Protein AF-A0A4U0UDI2-F1 (afdb_monomer)

Radius of gyration: 28.69 Å; Cα contacts (8 Å, |Δi|>4): 160; chains: 1; bounding box: 96×36×63 Å

Sequence (167 aa):
MDFSDIFRIVNLATAVLMVLGGVANFFPIGIQSIIIGCYCIIFGIATGLLEFQIPPQVARYASFMFSFVGRGVFYLFIGSVIIGSPWYQITPGVLVAVIGIAYIGLEFVPSIEPPANMRDAADAGWGTRALQQRSKQLRLASEDAGKGVQYVYDVVMGMDMGIGRKA

Structure (mmCIF, N/CA/C/O backbone):
data_AF-A0A4U0UDI2-F1
#
_entry.id   AF-A0A4U0UDI2-F1
#
loop_
_atom_site.group_PDB
_atom_site.id
_atom_site.type_symbol
_atom_site.label_atom_id
_atom_site.label_alt_id
_atom_site.label_comp_id
_atom_site.label_asym_id
_atom_site.label_entity_id
_atom_site.label_seq_id
_atom_site.pdbx_PDB_ins_code
_atom_site.Cartn_x
_atom_site.Cartn_y
_atom_site.Cartn_z
_atom_site.occupancy
_atom_site.B_iso_or_equiv
_atom_site.auth_seq_id
_atom_site.auth_comp_id
_atom_site.auth_asym_id
_atom_site.auth_atom_id
_atom_site.pdbx_PDB_model_num
ATOM 1 N N . MET A 1 1 ? -5.718 2.338 -23.073 1.00 54.66 1 MET A N 1
ATOM 2 C CA . MET A 1 1 ? -4.983 2.816 -21.888 1.00 54.66 1 MET A CA 1
ATOM 3 C C . MET A 1 1 ? -3.729 1.984 -21.794 1.00 54.66 1 MET A C 1
ATOM 5 O O . MET A 1 1 ? -3.850 0.767 -21.884 1.00 54.66 1 MET A O 1
ATOM 9 N N . ASP A 1 2 ? -2.564 2.620 -21.708 1.00 68.62 2 ASP A N 1
ATOM 10 C CA . ASP A 1 2 ? -1.294 1.903 -21.601 1.00 68.62 2 ASP A CA 1
ATOM 11 C C . ASP A 1 2 ? -1.220 1.161 -20.261 1.00 68.62 2 ASP A C 1
ATOM 13 O O . ASP A 1 2 ? -1.790 1.604 -19.261 1.00 68.62 2 ASP A O 1
ATOM 17 N N . PHE A 1 3 ? -0.516 0.026 -20.227 1.00 63.22 3 PHE A N 1
ATOM 18 C CA . PHE A 1 3 ? -0.384 -0.801 -19.020 1.00 63.22 3 PHE A CA 1
ATOM 19 C C . PHE A 1 3 ? 0.103 0.002 -17.812 1.00 63.22 3 PHE A C 1
ATOM 21 O O . PHE A 1 3 ? -0.378 -0.210 -16.703 1.00 63.22 3 PHE A O 1
ATOM 28 N N . SER A 1 4 ? 0.991 0.974 -18.042 1.00 66.81 4 SER A N 1
ATOM 29 C CA . SER A 1 4 ? 1.456 1.906 -17.018 1.00 66.81 4 SER A CA 1
ATOM 30 C C . SER A 1 4 ? 0.284 2.593 -16.315 1.00 66.81 4 SER A C 1
ATOM 32 O O . SER A 1 4 ? 0.141 2.429 -15.109 1.00 66.81 4 SER A O 1
ATOM 34 N N . ASP A 1 5 ? -0.611 3.267 -17.042 1.00 72.94 5 ASP A N 1
ATOM 35 C CA . ASP A 1 5 ? -1.740 4.004 -16.454 1.00 72.94 5 ASP A CA 1
ATOM 36 C C . ASP A 1 5 ? -2.687 3.102 -15.657 1.00 72.94 5 ASP A C 1
ATOM 38 O O . ASP A 1 5 ? -3.177 3.499 -14.598 1.00 72.94 5 ASP A O 1
ATOM 42 N N . ILE A 1 6 ? -2.892 1.864 -16.118 1.00 76.12 6 ILE A N 1
ATOM 43 C CA . ILE A 1 6 ? -3.705 0.868 -15.410 1.00 76.12 6 ILE A CA 1
ATOM 44 C C . ILE A 1 6 ? -3.084 0.553 -14.044 1.00 76.12 6 ILE A C 1
ATOM 46 O O . ILE A 1 6 ? -3.788 0.593 -13.034 1.00 76.12 6 ILE A O 1
ATOM 50 N N . PHE A 1 7 ? -1.772 0.312 -13.971 1.00 72.94 7 PHE A N 1
ATOM 51 C CA . PHE A 1 7 ? -1.101 0.059 -12.690 1.00 72.94 7 PHE A CA 1
ATOM 52 C C . PHE A 1 7 ? -1.161 1.261 -11.752 1.00 72.94 7 PHE A C 1
ATOM 54 O O . PHE A 1 7 ? -1.400 1.080 -10.557 1.00 72.94 7 PHE A O 1
ATOM 61 N N . ARG A 1 8 ? -1.005 2.483 -12.274 1.00 76.38 8 ARG A N 1
ATOM 62 C CA . ARG A 1 8 ? -1.101 3.708 -11.463 1.00 76.38 8 ARG A CA 1
ATOM 63 C C . ARG A 1 8 ? -2.488 3.862 -10.850 1.00 76.38 8 ARG A C 1
ATOM 65 O O . ARG A 1 8 ? -2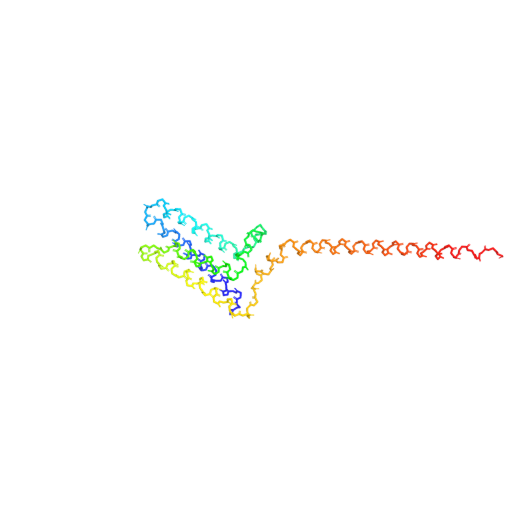.613 4.122 -9.655 1.00 76.38 8 ARG A O 1
ATOM 72 N N . ILE A 1 9 ? -3.531 3.646 -11.654 1.00 81.06 9 ILE A N 1
ATOM 73 C CA . ILE A 1 9 ? -4.927 3.706 -11.205 1.00 81.06 9 ILE A CA 1
ATOM 74 C C . ILE A 1 9 ? -5.200 2.625 -10.155 1.00 81.06 9 ILE A C 1
ATOM 76 O O . ILE A 1 9 ? -5.816 2.921 -9.133 1.00 81.06 9 ILE A O 1
ATOM 80 N N . VAL A 1 10 ? -4.707 1.399 -10.354 1.00 82.50 10 VAL A N 1
ATOM 81 C CA . VAL A 1 10 ? -4.874 0.306 -9.381 1.00 82.50 10 VAL A CA 1
ATOM 82 C C . VAL A 1 10 ? -4.128 0.600 -8.075 1.00 82.50 10 VAL A C 1
ATOM 84 O O . VAL A 1 10 ? -4.692 0.394 -7.000 1.00 82.50 10 VAL A O 1
ATOM 87 N N . ASN A 1 11 ? -2.897 1.118 -8.130 1.00 83.56 11 ASN A N 1
ATOM 88 C CA . ASN A 1 11 ? -2.138 1.500 -6.932 1.00 83.56 11 ASN A CA 1
ATOM 89 C C . ASN A 1 11 ? -2.831 2.627 -6.166 1.00 83.56 11 ASN A C 1
ATOM 91 O O . ASN A 1 11 ? -2.956 2.553 -4.945 1.00 83.56 11 ASN A O 1
ATOM 95 N N . LEU A 1 12 ? -3.320 3.645 -6.878 1.00 85.00 12 LEU A N 1
ATOM 96 C CA . LEU A 1 12 ? -4.046 4.761 -6.282 1.00 85.00 12 LEU A CA 1
ATOM 97 C C . LEU A 1 12 ? -5.367 4.294 -5.657 1.00 85.00 12 LEU A C 1
ATOM 99 O O . LEU A 1 12 ? -5.678 4.669 -4.529 1.00 85.00 12 LEU A O 1
ATOM 103 N N . ALA A 1 13 ? -6.112 3.426 -6.346 1.00 87.31 13 ALA A N 1
ATOM 104 C CA . ALA A 1 13 ? -7.329 2.822 -5.812 1.00 87.31 13 ALA A CA 1
ATOM 105 C C . ALA A 1 13 ? -7.034 2.005 -4.545 1.00 87.31 13 ALA A C 1
ATOM 107 O O . ALA A 1 13 ? -7.729 2.148 -3.541 1.00 87.31 13 ALA A O 1
ATOM 108 N N . THR A 1 14 ? -5.960 1.213 -4.553 1.00 87.12 14 THR A N 1
ATOM 109 C CA . THR A 1 14 ? -5.523 0.426 -3.389 1.00 87.12 14 THR A CA 1
ATOM 110 C C . THR A 1 14 ? -5.132 1.333 -2.222 1.00 87.12 14 THR A C 1
ATOM 112 O O . THR A 1 14 ? -5.559 1.094 -1.095 1.00 87.12 14 THR A O 1
ATOM 115 N N . ALA A 1 15 ? -4.399 2.420 -2.481 1.00 87.69 15 ALA A N 1
ATOM 116 C CA . ALA A 1 15 ? -4.028 3.407 -1.468 1.00 87.69 15 ALA A CA 1
ATOM 117 C C . ALA A 1 15 ? -5.262 4.056 -0.819 1.00 87.69 15 ALA A C 1
ATOM 119 O O . ALA A 1 15 ? -5.331 4.160 0.407 1.00 87.69 15 ALA A O 1
ATOM 120 N N . VAL A 1 16 ? -6.266 4.429 -1.618 1.00 88.75 16 VAL A N 1
ATOM 121 C CA . VAL A 1 16 ? -7.535 4.973 -1.107 1.00 88.75 16 VAL A CA 1
ATOM 122 C C . VAL A 1 16 ? -8.275 3.933 -0.263 1.00 88.75 16 VAL A C 1
ATOM 124 O O . VAL A 1 16 ? -8.708 4.251 0.844 1.00 88.75 16 VAL A O 1
ATOM 127 N N . LEU A 1 17 ? -8.370 2.684 -0.728 1.00 88.06 17 LEU A N 1
ATOM 128 C CA . LEU A 1 17 ? -9.004 1.596 0.027 1.00 88.06 17 LEU A CA 1
ATOM 129 C C . LEU A 1 17 ? -8.294 1.318 1.358 1.00 88.06 17 LEU A C 1
ATOM 131 O O . LEU A 1 17 ? -8.964 1.081 2.361 1.00 88.06 17 LEU A O 1
ATOM 135 N N . MET A 1 18 ? -6.962 1.401 1.398 1.00 87.50 18 MET A N 1
ATOM 136 C CA . MET A 1 18 ? -6.176 1.254 2.627 1.00 87.50 18 MET A CA 1
ATOM 137 C C . MET A 1 18 ? -6.438 2.387 3.622 1.00 87.50 18 MET A C 1
ATOM 139 O O . MET A 1 18 ? -6.591 2.125 4.815 1.00 87.50 18 MET A O 1
ATOM 143 N N . VAL A 1 19 ? -6.538 3.636 3.155 1.00 88.38 19 VAL A N 1
ATOM 144 C CA . VAL A 1 19 ? -6.870 4.779 4.023 1.00 88.38 19 VAL A CA 1
ATOM 145 C C . VAL A 1 19 ? -8.297 4.650 4.556 1.00 88.38 19 VAL A C 1
ATOM 147 O O . VAL A 1 19 ? -8.511 4.793 5.759 1.00 88.38 19 VAL A O 1
ATOM 150 N N . LEU A 1 20 ? -9.264 4.312 3.698 1.00 87.06 20 LEU A N 1
ATOM 151 C CA . LEU A 1 20 ? -10.657 4.103 4.105 1.00 87.06 20 LEU A CA 1
ATOM 152 C C . LEU A 1 20 ? -10.799 2.925 5.082 1.00 87.06 20 LEU A C 1
ATOM 154 O O . LEU A 1 20 ? -11.477 3.055 6.099 1.00 87.06 20 LEU A O 1
ATOM 158 N N . GLY A 1 21 ? -10.111 1.808 4.827 1.00 84.50 21 GLY A N 1
ATOM 159 C CA . GLY A 1 21 ? -10.052 0.655 5.731 1.00 84.50 21 GLY A CA 1
ATOM 160 C C . GLY A 1 21 ? -9.349 0.965 7.058 1.00 84.50 21 GLY A C 1
ATOM 161 O O . GLY A 1 21 ? -9.763 0.473 8.108 1.00 84.50 21 GLY A O 1
ATOM 162 N N . GLY A 1 22 ? -8.333 1.831 7.043 1.00 84.31 22 GLY A N 1
ATOM 163 C CA . GLY A 1 22 ? -7.671 2.332 8.247 1.00 84.31 22 GLY A CA 1
ATOM 164 C C . GLY A 1 22 ? -8.594 3.198 9.106 1.00 84.31 22 GLY A C 1
ATOM 165 O O . GLY A 1 22 ? -8.681 2.978 10.311 1.00 84.31 22 GLY A O 1
ATOM 166 N N . VAL A 1 23 ? -9.352 4.114 8.491 1.00 85.19 23 VAL A N 1
ATOM 167 C CA . VAL A 1 23 ? -10.368 4.935 9.183 1.00 85.19 23 VAL A CA 1
ATOM 168 C C . VAL A 1 23 ? -11.496 4.060 9.743 1.00 85.19 23 VAL A C 1
ATOM 170 O O . VAL A 1 23 ? -11.923 4.245 10.881 1.00 85.19 23 VAL A O 1
ATOM 173 N N . ALA A 1 24 ? -11.936 3.054 8.989 1.00 82.81 24 ALA A N 1
ATOM 174 C CA . ALA A 1 24 ? -12.954 2.095 9.414 1.00 82.81 24 ALA A CA 1
ATOM 175 C C . ALA A 1 24 ? -12.528 1.245 10.631 1.00 82.81 24 ALA A C 1
ATOM 177 O O . ALA A 1 24 ? -13.375 0.790 11.406 1.00 82.81 24 ALA A O 1
ATOM 178 N N . ASN A 1 25 ? -11.222 1.060 10.840 1.00 80.75 25 ASN A N 1
ATOM 179 C CA . ASN A 1 25 ? -10.676 0.350 11.997 1.00 80.75 25 ASN A CA 1
ATOM 180 C C . ASN A 1 25 ? -10.732 1.151 13.307 1.00 80.75 25 ASN A C 1
ATOM 182 O O . ASN A 1 25 ? -10.628 0.556 14.374 1.00 80.75 25 ASN A O 1
ATOM 186 N N . PHE A 1 26 ? -11.002 2.460 13.274 1.00 78.50 26 PH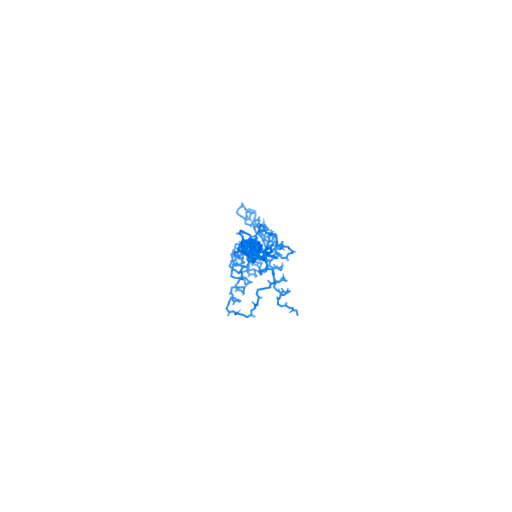E A N 1
ATOM 187 C CA . PHE A 1 26 ? -11.241 3.239 14.500 1.00 78.50 26 PHE A CA 1
ATOM 188 C C . PHE A 1 26 ? -12.597 2.932 15.164 1.00 78.50 26 PHE A C 1
ATOM 190 O O . PHE A 1 26 ? -12.813 3.287 16.323 1.00 78.50 26 PHE A O 1
ATOM 197 N N . PHE A 1 27 ? -13.505 2.263 14.450 1.00 73.62 27 PHE A N 1
ATOM 198 C CA . PHE A 1 27 ? -14.846 1.900 14.914 1.00 73.62 27 PHE A CA 1
ATOM 199 C C . PHE A 1 27 ? -14.929 0.378 15.118 1.00 73.62 27 PHE A C 1
ATOM 201 O O . PHE A 1 27 ? -15.597 -0.307 14.338 1.00 73.62 27 PHE A O 1
ATOM 208 N N . PRO A 1 28 ? -14.149 -0.201 16.046 1.00 67.94 28 PRO A N 1
ATOM 209 C CA . PRO A 1 28 ? -14.447 -0.158 17.482 1.00 67.94 28 PRO A CA 1
ATOM 210 C C . PRO A 1 28 ? -13.291 0.404 18.332 1.00 67.94 28 PRO A C 1
ATOM 212 O O . PRO A 1 28 ? -12.119 0.219 18.016 1.00 67.94 28 PRO A O 1
ATOM 215 N N . ILE A 1 29 ? -13.617 1.072 19.446 1.00 67.19 29 ILE A N 1
ATOM 216 C CA . ILE A 1 29 ? -12.619 1.742 20.295 1.00 67.19 29 ILE A CA 1
ATOM 217 C C . ILE A 1 29 ? -11.816 0.696 21.079 1.00 67.19 29 ILE A C 1
ATOM 219 O O . ILE A 1 29 ? -12.225 0.233 22.142 1.00 67.19 29 ILE A O 1
ATOM 223 N N . GLY A 1 30 ? -10.654 0.338 20.542 1.00 77.94 30 GLY A N 1
ATOM 224 C CA . GLY A 1 30 ? -9.646 -0.491 21.189 1.00 77.94 30 GLY A CA 1
ATOM 225 C C . GLY A 1 30 ? -8.249 0.004 20.828 1.00 77.94 30 GLY A C 1
ATOM 226 O O . GLY A 1 30 ? -8.012 0.449 19.706 1.00 77.94 30 GLY A O 1
ATOM 227 N N . ILE A 1 31 ? -7.306 -0.080 21.770 1.00 80.25 31 ILE A N 1
ATOM 228 C CA . ILE A 1 31 ? -5.917 0.369 21.554 1.00 80.25 31 ILE A CA 1
ATOM 229 C C . ILE A 1 31 ? -5.301 -0.351 20.343 1.00 80.25 31 ILE A C 1
ATOM 231 O O . ILE A 1 31 ? -4.650 0.277 19.514 1.00 80.25 31 ILE A O 1
ATOM 235 N N . GLN A 1 32 ? -5.573 -1.651 20.191 1.00 82.25 32 GLN A N 1
ATOM 236 C CA . GLN A 1 32 ? -5.120 -2.445 19.049 1.00 82.25 32 GLN A CA 1
ATOM 237 C C . GLN A 1 32 ? -5.669 -1.914 17.716 1.00 82.25 32 GLN A C 1
ATOM 239 O O . GLN A 1 32 ? -4.907 -1.729 16.771 1.00 82.25 32 GLN A O 1
ATOM 244 N N . SER A 1 33 ? -6.970 -1.628 17.646 1.00 82.06 33 SER A N 1
ATOM 245 C CA . SER A 1 33 ? -7.640 -1.154 16.430 1.00 82.06 33 SER A CA 1
ATOM 246 C C . SER A 1 33 ? -7.167 0.244 16.020 1.00 82.06 33 SER A C 1
ATOM 248 O O . SER A 1 33 ? -6.962 0.503 14.836 1.00 82.06 33 SER A O 1
ATOM 250 N N . ILE A 1 34 ? -6.882 1.110 17.000 1.00 84.00 34 ILE A N 1
ATOM 251 C CA . ILE A 1 34 ? -6.281 2.434 16.777 1.00 84.00 34 ILE A CA 1
ATOM 252 C C . ILE A 1 34 ? -4.867 2.301 16.202 1.00 84.00 34 ILE A C 1
ATOM 254 O O . ILE A 1 34 ? -4.537 2.965 15.221 1.00 84.00 34 ILE A O 1
ATOM 258 N N . ILE A 1 35 ? -4.033 1.429 16.780 1.00 86.50 35 ILE A N 1
ATOM 259 C CA . ILE A 1 35 ? -2.666 1.195 16.293 1.00 86.50 35 ILE A CA 1
ATOM 260 C C . ILE A 1 35 ? -2.701 0.670 14.850 1.00 86.50 35 ILE A C 1
ATOM 262 O O . ILE A 1 35 ? -2.003 1.202 13.986 1.00 86.50 35 ILE A O 1
ATOM 266 N N . ILE A 1 36 ? -3.556 -0.318 14.569 1.00 85.88 36 ILE A N 1
ATOM 267 C CA . ILE A 1 36 ? -3.736 -0.882 13.224 1.00 85.88 36 ILE A CA 1
ATOM 268 C C . ILE A 1 36 ? -4.229 0.185 12.235 1.00 85.88 36 ILE A C 1
ATOM 270 O O . ILE A 1 36 ? -3.676 0.303 11.139 1.00 85.88 36 ILE A O 1
ATOM 274 N N . GLY 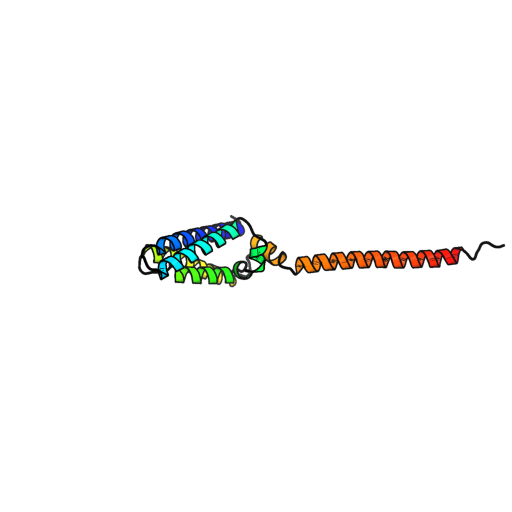A 1 37 ? -5.217 0.995 12.625 1.00 86.00 37 GLY A N 1
ATOM 275 C CA . GLY A 1 37 ? -5.749 2.087 11.808 1.00 86.00 37 GLY A CA 1
ATOM 276 C C . GLY A 1 37 ? -4.680 3.119 11.445 1.00 86.00 37 GLY A C 1
ATOM 277 O O . GLY A 1 37 ? -4.541 3.473 10.272 1.00 86.00 37 GLY A O 1
ATOM 278 N N . CYS A 1 38 ? -3.858 3.533 12.415 1.00 87.12 38 CYS A N 1
ATOM 279 C CA . CYS A 1 38 ? -2.727 4.435 12.185 1.00 87.12 38 CYS A CA 1
ATOM 280 C C . CYS A 1 38 ? -1.720 3.853 11.185 1.00 87.12 38 CYS A C 1
ATOM 282 O O . CYS A 1 38 ? -1.337 4.545 10.238 1.00 87.12 38 CYS A O 1
ATOM 284 N N . TYR A 1 39 ? -1.319 2.587 11.348 1.00 86.62 39 TYR A N 1
ATOM 285 C CA . TYR A 1 39 ? -0.410 1.941 10.397 1.00 86.62 39 TYR A CA 1
ATOM 286 C C . TYR A 1 39 ? -1.010 1.893 8.989 1.00 86.62 39 TYR A C 1
ATOM 288 O O . TYR A 1 39 ? -0.336 2.282 8.037 1.00 86.62 39 TYR A O 1
ATOM 296 N N . CYS A 1 40 ? -2.277 1.499 8.845 1.00 86.88 40 CYS A N 1
ATOM 297 C CA . CYS A 1 40 ? -2.942 1.423 7.541 1.00 86.88 40 CYS A CA 1
ATOM 298 C C . CYS A 1 40 ? -3.007 2.784 6.832 1.00 86.88 40 CYS A C 1
ATOM 300 O O . CYS A 1 40 ? -2.764 2.856 5.628 1.00 86.88 40 CYS A O 1
ATOM 302 N N . ILE A 1 41 ? -3.273 3.868 7.569 1.00 87.56 41 ILE A N 1
ATOM 303 C CA . ILE A 1 41 ? -3.312 5.227 7.010 1.00 87.56 41 ILE A CA 1
ATOM 304 C C . ILE A 1 41 ? -1.916 5.676 6.565 1.00 87.56 41 ILE A C 1
ATOM 306 O O . ILE A 1 41 ? -1.763 6.145 5.437 1.00 87.56 41 ILE A O 1
ATOM 310 N N . ILE A 1 42 ? -0.889 5.499 7.405 1.00 87.50 42 ILE A N 1
ATOM 311 C CA . ILE A 1 42 ? 0.496 5.871 7.064 1.00 87.50 42 ILE A CA 1
ATOM 312 C C . ILE A 1 42 ? 0.959 5.103 5.821 1.00 87.50 42 ILE A C 1
ATOM 314 O O . ILE A 1 42 ? 1.498 5.696 4.886 1.00 87.50 42 ILE A O 1
ATOM 318 N N . PHE A 1 43 ? 0.707 3.795 5.781 1.00 85.88 43 PHE A N 1
ATOM 319 C CA . PHE A 1 43 ? 1.066 2.944 4.651 1.00 85.88 43 PHE A CA 1
ATOM 320 C C . PHE A 1 43 ? 0.261 3.256 3.382 1.00 85.88 43 PHE A C 1
ATOM 322 O 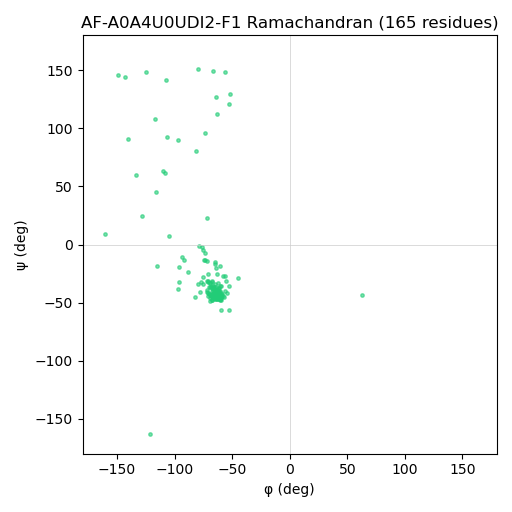O . PHE A 1 43 ? 0.821 3.221 2.283 1.00 85.88 43 PHE A O 1
ATOM 329 N N . GLY A 1 44 ? -1.024 3.600 3.506 1.00 85.19 44 GLY A N 1
ATOM 330 C CA . GLY A 1 44 ? -1.862 4.027 2.383 1.00 85.19 44 GLY A CA 1
ATOM 331 C C . GLY A 1 44 ? -1.376 5.345 1.779 1.00 85.19 44 GLY A C 1
ATOM 332 O O . GLY A 1 44 ? -1.182 5.436 0.566 1.00 85.19 44 GLY A O 1
ATOM 333 N N . ILE A 1 45 ? -1.068 6.335 2.623 1.00 84.94 45 ILE A N 1
ATOM 334 C CA . ILE A 1 45 ? -0.490 7.615 2.190 1.00 84.94 45 ILE A CA 1
ATOM 335 C C . ILE A 1 45 ? 0.881 7.397 1.544 1.00 84.94 45 ILE A C 1
ATOM 337 O O . ILE A 1 45 ? 1.132 7.934 0.469 1.00 84.94 45 ILE A O 1
ATOM 341 N N . ALA A 1 46 ? 1.754 6.582 2.145 1.00 82.50 46 ALA A N 1
ATOM 342 C CA . ALA A 1 46 ? 3.064 6.269 1.574 1.00 82.50 46 ALA A CA 1
ATOM 343 C C . ALA A 1 46 ? 2.943 5.620 0.184 1.00 82.50 46 ALA A C 1
ATOM 345 O O . ALA A 1 46 ? 3.649 6.015 -0.742 1.00 82.50 46 ALA A O 1
ATOM 346 N N . THR A 1 47 ? 2.007 4.682 0.017 1.00 82.31 47 THR A N 1
ATOM 347 C CA . THR A 1 47 ? 1.729 4.028 -1.272 1.00 82.31 47 THR A CA 1
ATOM 348 C C . THR A 1 47 ? 1.227 5.028 -2.316 1.00 82.31 47 THR A C 1
ATOM 350 O O . THR A 1 47 ? 1.681 4.991 -3.457 1.00 82.31 47 THR A O 1
ATOM 353 N N . GLY A 1 48 ? 0.341 5.953 -1.931 1.00 81.69 48 GLY A N 1
ATOM 354 C CA . GLY A 1 48 ? -0.138 7.015 -2.819 1.00 81.69 48 GLY A CA 1
ATOM 355 C C . GLY A 1 48 ? 0.955 8.019 -3.198 1.00 81.69 48 GLY A C 1
ATOM 356 O O . GLY A 1 48 ? 1.080 8.380 -4.363 1.00 81.69 48 GLY A O 1
ATOM 357 N N . LEU A 1 49 ? 1.796 8.441 -2.249 1.00 77.31 49 LEU A N 1
ATOM 358 C CA . LEU A 1 49 ? 2.899 9.375 -2.513 1.00 77.31 49 LEU A CA 1
ATOM 359 C C . LEU A 1 49 ? 3.942 8.789 -3.471 1.00 77.31 49 LEU A C 1
ATOM 361 O O . LEU A 1 49 ? 4.410 9.503 -4.357 1.00 77.31 49 LEU A O 1
ATOM 365 N N . LEU A 1 50 ? 4.246 7.493 -3.338 1.00 70.31 50 LEU A N 1
ATOM 366 C CA . LEU A 1 50 ? 5.143 6.763 -4.242 1.00 70.31 50 LEU A CA 1
ATOM 367 C C . LEU A 1 50 ? 4.655 6.731 -5.701 1.00 70.31 50 LEU A C 1
ATOM 369 O O . LEU A 1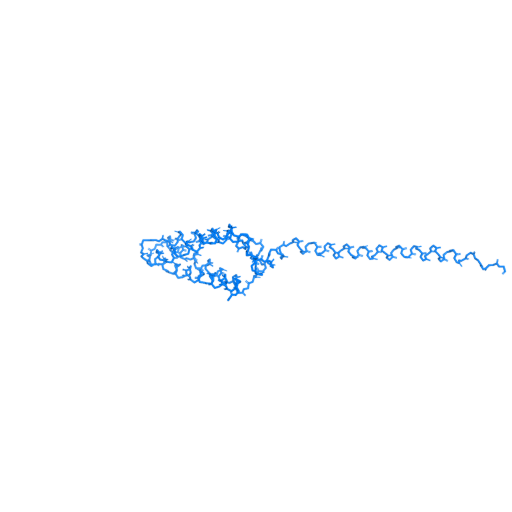 50 ? 5.450 6.460 -6.598 1.00 70.31 50 LEU A O 1
ATOM 373 N N . GLU A 1 51 ? 3.372 7.006 -5.944 1.00 70.44 51 GLU A N 1
ATOM 374 C CA . GLU A 1 51 ? 2.763 7.046 -7.278 1.00 70.44 51 GLU A CA 1
ATOM 375 C C . GLU A 1 51 ? 2.855 8.437 -7.940 1.00 70.44 51 GLU A C 1
ATOM 377 O O . GLU A 1 51 ? 2.831 8.558 -9.169 1.00 70.44 51 GLU A O 1
ATOM 382 N N . PHE A 1 52 ? 2.987 9.503 -7.141 1.00 66.69 52 PHE A N 1
ATOM 383 C CA . PHE A 1 52 ? 3.079 10.880 -7.640 1.00 66.69 52 PHE A CA 1
ATOM 384 C C . PHE A 1 52 ? 4.522 11.381 -7.766 1.00 66.69 52 PHE A C 1
ATOM 386 O O . PHE A 1 52 ? 4.806 12.161 -8.674 1.00 66.69 52 PHE A O 1
ATOM 393 N N . GLN A 1 53 ? 5.439 10.931 -6.903 1.00 60.31 53 GLN A N 1
ATOM 394 C CA . GLN A 1 53 ? 6.875 11.220 -6.994 1.00 60.31 53 GLN A CA 1
ATOM 395 C C . GLN A 1 53 ? 7.694 10.051 -6.421 1.00 60.31 53 GLN A C 1
ATOM 397 O O . GLN A 1 53 ? 7.287 9.436 -5.441 1.00 60.31 53 GLN A O 1
ATOM 402 N N . ILE A 1 54 ? 8.879 9.775 -6.982 1.00 61.38 54 ILE A N 1
ATOM 403 C CA . ILE A 1 54 ? 9.831 8.781 -6.454 1.00 61.38 54 ILE A CA 1
ATOM 404 C C . ILE A 1 54 ? 10.887 9.517 -5.6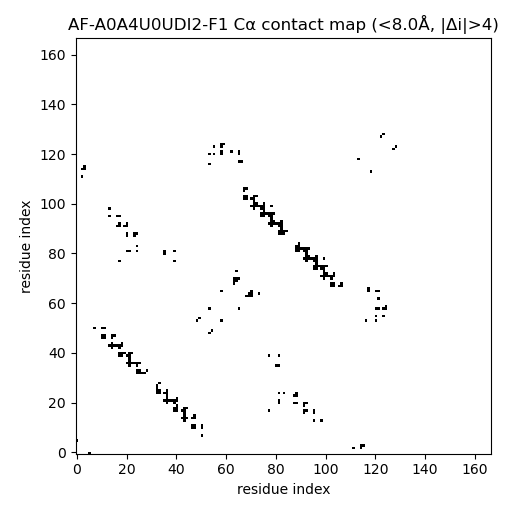11 1.00 61.38 54 ILE A C 1
ATOM 406 O O . ILE A 1 54 ? 11.910 9.951 -6.149 1.00 61.38 54 ILE A O 1
ATOM 410 N N . PRO A 1 55 ? 10.688 9.713 -4.294 1.00 52.34 55 PRO A N 1
ATOM 411 C CA . PRO A 1 55 ? 11.729 10.283 -3.455 1.00 52.34 55 PRO A CA 1
ATOM 412 C C . PRO A 1 55 ? 12.943 9.330 -3.409 1.00 52.34 55 PRO A C 1
ATOM 414 O O . PRO A 1 55 ? 12.801 8.155 -3.048 1.00 52.34 55 PRO A O 1
ATOM 417 N N . PRO A 1 56 ? 14.164 9.808 -3.722 1.00 53.81 56 PRO A N 1
ATOM 418 C CA . PRO A 1 56 ? 15.363 8.972 -3.830 1.00 53.81 56 PRO A CA 1
ATOM 419 C C . PRO A 1 56 ? 15.786 8.330 -2.498 1.00 53.81 56 PRO A C 1
ATOM 421 O O . PRO A 1 56 ? 16.588 7.394 -2.502 1.00 53.81 56 PRO A O 1
ATOM 424 N N . GLN A 1 57 ? 15.266 8.803 -1.356 1.00 50.47 57 GLN A N 1
ATOM 425 C CA . GLN A 1 57 ? 15.486 8.156 -0.059 1.00 50.47 57 GLN A CA 1
ATOM 426 C C . GLN A 1 57 ? 14.658 6.870 0.114 1.00 50.47 57 GLN A C 1
ATOM 428 O O . GLN A 1 57 ? 15.156 5.926 0.722 1.00 50.47 57 GLN A O 1
ATOM 433 N N . VAL A 1 58 ? 13.440 6.785 -0.440 1.00 52.72 58 VAL A N 1
ATOM 434 C CA . VAL A 1 58 ? 12.573 5.596 -0.283 1.00 52.72 58 VAL A CA 1
ATOM 435 C C . VAL A 1 58 ? 12.998 4.475 -1.233 1.00 52.72 58 VAL A C 1
ATOM 437 O O . VAL A 1 58 ? 13.019 3.313 -0.834 1.00 52.72 58 VAL A O 1
ATOM 440 N N . ALA A 1 59 ? 13.487 4.820 -2.429 1.00 51.50 59 ALA A N 1
ATOM 441 C CA . ALA A 1 59 ? 14.133 3.873 -3.347 1.00 51.50 59 ALA A CA 1
ATOM 442 C C . ALA A 1 59 ? 15.360 3.165 -2.734 1.00 51.50 59 ALA A C 1
ATOM 444 O O . ALA A 1 59 ? 15.671 2.037 -3.104 1.00 51.50 59 ALA A O 1
ATOM 445 N N . ARG A 1 60 ? 16.042 3.802 -1.769 1.00 53.19 60 ARG A N 1
ATOM 446 C CA . ARG A 1 60 ? 17.233 3.242 -1.108 1.00 53.19 60 ARG A CA 1
ATOM 447 C C . ARG A 1 60 ? 16.906 2.176 -0.056 1.00 53.19 60 ARG A C 1
ATOM 449 O O . ARG A 1 60 ? 17.714 1.275 0.132 1.00 53.19 60 ARG A O 1
ATOM 456 N N . TYR A 1 61 ? 15.764 2.282 0.628 1.00 53.22 61 TYR A N 1
ATOM 457 C CA . TYR A 1 61 ? 15.424 1.418 1.771 1.00 53.22 61 TYR A CA 1
ATOM 458 C C . TYR A 1 61 ? 14.207 0.509 1.537 1.00 53.22 61 TYR A C 1
ATOM 460 O O . TYR A 1 61 ? 14.058 -0.484 2.242 1.00 53.22 61 TYR A O 1
ATOM 468 N N . ALA A 1 62 ? 13.354 0.802 0.551 1.00 58.66 62 ALA A N 1
ATOM 469 C CA . ALA A 1 62 ? 12.133 0.047 0.260 1.00 58.66 62 ALA A CA 1
ATOM 470 C C . ALA A 1 62 ? 12.177 -0.613 -1.128 1.00 58.66 62 ALA A C 1
ATOM 472 O O . ALA A 1 62 ? 11.209 -0.558 -1.882 1.00 58.66 62 ALA A O 1
ATOM 473 N N . SER A 1 63 ? 13.293 -1.257 -1.481 1.00 59.16 63 SER A N 1
ATOM 474 C CA . SER A 1 63 ? 13.461 -1.971 -2.759 1.00 59.16 63 SER A CA 1
ATOM 475 C C . SER A 1 63 ? 12.391 -3.051 -2.996 1.00 59.16 63 SER A C 1
ATOM 477 O O . SER A 1 63 ? 12.011 -3.293 -4.139 1.00 59.16 63 SER A O 1
ATOM 479 N N . PHE A 1 64 ? 11.818 -3.630 -1.933 1.00 65.69 64 PHE A N 1
ATOM 480 C CA . PHE A 1 64 ? 10.704 -4.582 -2.037 1.00 65.69 64 PHE A CA 1
ATOM 481 C C . PHE A 1 64 ? 9.402 -3.934 -2.548 1.00 65.69 64 PHE A C 1
ATOM 483 O O . PHE A 1 64 ? 8.649 -4.568 -3.281 1.00 65.69 64 PHE A O 1
ATOM 490 N N . MET A 1 65 ? 9.155 -2.654 -2.252 1.00 65.25 65 MET A N 1
ATOM 491 C CA . MET A 1 65 ? 7.994 -1.916 -2.762 1.00 65.25 65 MET A CA 1
ATOM 492 C C . MET A 1 65 ? 8.139 -1.496 -4.230 1.00 65.25 65 MET A C 1
ATOM 494 O O . MET A 1 65 ? 7.208 -0.921 -4.783 1.00 65.25 65 MET A O 1
ATOM 498 N N . PHE A 1 66 ? 9.264 -1.780 -4.887 1.00 61.44 66 PHE A N 1
ATOM 499 C CA . PHE A 1 66 ? 9.454 -1.576 -6.331 1.00 61.44 66 PHE A CA 1
ATOM 500 C C . PHE A 1 66 ? 9.404 -2.887 -7.131 1.00 61.44 66 PHE A C 1
ATOM 502 O O . PHE A 1 66 ? 9.638 -2.871 -8.332 1.00 61.44 66 PHE A O 1
ATOM 509 N N . SER A 1 67 ? 9.063 -4.010 -6.488 1.00 68.00 67 SER A N 1
ATOM 510 C CA . SER A 1 67 ? 8.818 -5.299 -7.144 1.00 68.00 67 SER A CA 1
ATOM 511 C C . SER A 1 67 ? 7.324 -5.631 -7.142 1.00 68.00 67 SER A C 1
ATOM 513 O O . SER A 1 67 ? 6.641 -5.385 -6.144 1.00 68.00 67 SER A O 1
ATOM 515 N N . PHE A 1 68 ? 6.818 -6.224 -8.232 1.00 71.00 68 PHE A N 1
ATOM 516 C CA . PHE A 1 68 ? 5.435 -6.716 -8.323 1.00 71.00 68 PHE A CA 1
ATOM 517 C C . PHE A 1 68 ? 5.099 -7.677 -7.173 1.00 71.00 68 PHE A C 1
ATOM 519 O O . PHE A 1 68 ? 4.058 -7.537 -6.533 1.00 71.00 68 PHE A O 1
ATOM 526 N N . VAL A 1 69 ? 6.037 -8.564 -6.829 1.00 76.69 69 VAL A N 1
ATOM 527 C CA . VAL A 1 69 ? 5.894 -9.532 -5.732 1.00 76.69 69 VAL A CA 1
ATOM 528 C C . VAL A 1 69 ? 5.864 -8.834 -4.378 1.00 76.69 69 VAL A C 1
ATOM 530 O O . VAL A 1 69 ? 4.987 -9.094 -3.558 1.00 76.69 69 VAL A O 1
ATOM 533 N N . GLY A 1 70 ? 6.794 -7.908 -4.134 1.00 76.81 70 GLY A N 1
ATOM 534 C CA . GLY A 1 70 ? 6.869 -7.222 -2.845 1.00 76.81 70 GLY A CA 1
ATOM 535 C C . GLY A 1 70 ? 5.671 -6.302 -2.592 1.00 76.81 70 GLY A C 1
ATOM 536 O O . GLY A 1 70 ? 5.208 -6.224 -1.454 1.00 76.81 70 GLY A O 1
ATOM 537 N N . ARG A 1 71 ? 5.098 -5.689 -3.640 1.00 80.00 71 ARG A N 1
ATOM 538 C CA . ARG A 1 71 ? 3.808 -4.976 -3.550 1.00 80.00 71 ARG A CA 1
ATOM 539 C C . ARG A 1 71 ? 2.638 -5.927 -3.318 1.00 80.00 71 ARG A C 1
ATOM 541 O O . ARG A 1 71 ? 1.813 -5.654 -2.453 1.00 80.00 71 ARG A O 1
ATOM 548 N N . GLY A 1 72 ? 2.583 -7.047 -4.037 1.00 82.81 72 GLY A N 1
ATOM 549 C CA . GLY A 1 72 ? 1.517 -8.038 -3.887 1.00 82.81 72 GLY A CA 1
ATOM 550 C C . GLY A 1 72 ? 1.453 -8.634 -2.480 1.00 82.81 72 GLY A C 1
ATOM 551 O O . GLY A 1 72 ? 0.392 -8.630 -1.855 1.00 82.81 72 GLY A O 1
ATOM 552 N N . VAL A 1 73 ? 2.599 -9.052 -1.935 1.00 85.94 73 VAL A N 1
ATOM 553 C CA . VAL A 1 73 ? 2.706 -9.563 -0.557 1.00 85.94 73 VAL A CA 1
ATOM 554 C C . VAL A 1 73 ? 2.348 -8.482 0.467 1.00 85.94 73 VAL A C 1
ATOM 556 O O . VAL A 1 73 ? 1.658 -8.765 1.445 1.00 85.94 73 VAL A O 1
ATOM 559 N N . PHE A 1 74 ? 2.759 -7.234 0.235 1.00 86.25 74 PHE A N 1
ATOM 560 C CA . PHE A 1 74 ? 2.412 -6.113 1.106 1.00 86.25 74 PHE A CA 1
ATOM 561 C C . PHE A 1 74 ? 0.904 -5.825 1.125 1.00 86.25 74 PHE A C 1
ATOM 563 O O . PHE A 1 74 ? 0.324 -5.686 2.201 1.00 86.25 74 PHE A O 1
ATOM 570 N N . TYR A 1 75 ? 0.246 -5.788 -0.037 1.00 86.81 75 TYR A N 1
ATOM 571 C CA . TYR A 1 75 ? -1.206 -5.604 -0.113 1.00 86.81 75 TYR A CA 1
ATOM 572 C C . TYR A 1 75 ? -1.961 -6.784 0.501 1.00 86.81 75 TYR A C 1
ATOM 574 O O . TYR A 1 75 ? -2.922 -6.569 1.235 1.00 86.81 75 TYR A O 1
ATOM 582 N N . LEU A 1 76 ? -1.491 -8.018 0.304 1.00 87.88 76 LEU A N 1
ATOM 583 C CA . LEU A 1 76 ? -2.060 -9.193 0.965 1.00 87.88 76 LEU A CA 1
ATOM 584 C C . LEU A 1 76 ? -1.980 -9.078 2.498 1.00 87.88 76 LEU A C 1
ATOM 586 O O . LEU A 1 76 ? -2.961 -9.341 3.194 1.00 87.88 76 LEU A O 1
ATOM 590 N N . PHE A 1 77 ? -0.825 -8.653 3.017 1.00 88.94 77 PHE A N 1
ATOM 591 C CA . PHE A 1 77 ? -0.603 -8.457 4.448 1.00 88.94 77 PHE A CA 1
ATOM 592 C C . PHE A 1 77 ? -1.484 -7.345 5.029 1.00 88.94 77 PHE A C 1
ATOM 594 O O . PHE A 1 77 ? -2.115 -7.529 6.064 1.00 88.94 77 PHE A O 1
ATOM 601 N N . ILE A 1 78 ? -1.580 -6.195 4.362 1.00 87.31 78 ILE A N 1
ATOM 602 C CA . ILE A 1 78 ? -2.444 -5.106 4.833 1.00 87.31 78 ILE A CA 1
ATOM 603 C C . ILE A 1 78 ? -3.923 -5.497 4.737 1.00 87.31 78 ILE A C 1
ATOM 605 O O . ILE A 1 78 ? -4.692 -5.214 5.654 1.00 87.31 78 ILE A O 1
ATOM 609 N N . GLY A 1 79 ? -4.320 -6.189 3.668 1.00 85.25 79 GLY A N 1
ATOM 610 C CA . GLY A 1 79 ? -5.675 -6.701 3.504 1.00 85.25 79 GLY A CA 1
ATOM 611 C C . GLY A 1 79 ? -6.083 -7.626 4.651 1.00 85.25 79 GLY A C 1
ATOM 612 O O . GLY A 1 79 ? -7.163 -7.451 5.209 1.00 85.25 79 GLY A O 1
ATOM 613 N N . SER A 1 80 ? -5.206 -8.545 5.072 1.00 85.88 80 SER A N 1
ATOM 614 C CA . SER A 1 80 ? -5.489 -9.441 6.203 1.00 85.88 80 SER A CA 1
ATOM 615 C C . SER A 1 80 ? -5.536 -8.721 7.553 1.00 85.88 80 SER A C 1
ATOM 617 O O . SER A 1 80 ? -6.341 -9.090 8.403 1.00 85.88 80 SER A O 1
ATOM 619 N N . VAL A 1 81 ? -4.736 -7.668 7.734 1.00 86.38 81 VAL A N 1
ATOM 620 C CA . VAL A 1 81 ? -4.724 -6.843 8.953 1.00 86.38 81 VAL A CA 1
ATOM 621 C C . VAL A 1 81 ? -5.971 -5.954 9.072 1.00 86.38 81 VAL A C 1
ATOM 623 O O . VAL A 1 81 ? -6.421 -5.683 10.184 1.00 86.38 81 VAL A O 1
ATOM 626 N N . ILE A 1 82 ? -6.543 -5.504 7.949 1.00 83.94 82 ILE A N 1
ATOM 627 C CA . ILE A 1 82 ? -7.758 -4.670 7.931 1.00 83.94 82 ILE A CA 1
ATOM 628 C C . ILE A 1 82 ? -9.023 -5.491 8.219 1.00 83.94 82 ILE A C 1
ATOM 630 O O . ILE A 1 82 ? -9.990 -4.926 8.733 1.00 83.94 82 ILE A O 1
ATOM 634 N N . ILE A 1 83 ? -9.042 -6.790 7.888 1.00 83.50 83 ILE A N 1
ATOM 635 C CA . ILE A 1 83 ? -10.213 -7.656 8.090 1.00 83.50 83 ILE A CA 1
ATOM 636 C C . ILE A 1 83 ? -10.520 -7.773 9.587 1.00 83.50 83 ILE A C 1
ATOM 638 O O . ILE A 1 83 ? -9.788 -8.395 10.353 1.00 83.50 83 ILE A O 1
ATOM 642 N N . GLY A 1 84 ? -11.656 -7.206 9.982 1.00 78.00 84 GLY A N 1
ATOM 643 C CA . GLY A 1 84 ? -12.237 -7.358 11.311 1.00 78.00 84 GLY A CA 1
ATOM 644 C C . GLY A 1 84 ? -13.640 -7.957 11.260 1.00 78.00 84 GLY A C 1
ATOM 645 O O . GLY A 1 84 ? -14.055 -8.539 10.264 1.00 78.00 84 GLY A O 1
ATOM 646 N N . SER A 1 85 ? -14.383 -7.824 12.357 1.00 74.75 85 SER A N 1
ATOM 647 C CA . SER A 1 85 ? -15.744 -8.366 12.493 1.00 74.75 85 SER A CA 1
ATOM 648 C C . SER A 1 85 ? -16.817 -7.642 11.651 1.00 74.75 85 SER A C 1
ATOM 650 O O . SER A 1 85 ? -17.637 -8.309 11.017 1.00 74.75 85 SER A O 1
ATOM 652 N N . PRO A 1 86 ? -16.863 -6.296 11.595 1.00 80.19 86 PRO A N 1
ATOM 653 C CA . PRO A 1 86 ? -17.923 -5.605 10.877 1.00 80.19 86 PRO A CA 1
ATOM 654 C C . PRO A 1 86 ? -17.700 -5.564 9.357 1.00 80.19 86 PRO A C 1
ATOM 656 O O . PRO A 1 86 ? -16.578 -5.472 8.858 1.00 80.19 86 PRO A O 1
ATOM 659 N N . TRP A 1 87 ? -18.804 -5.524 8.605 1.00 79.06 87 TRP A N 1
ATOM 660 C CA . TRP A 1 87 ? -18.817 -5.522 7.134 1.00 79.06 87 TRP A CA 1
ATOM 661 C C . TRP A 1 87 ? -17.991 -4.390 6.495 1.00 79.06 87 TRP A C 1
ATOM 663 O O . TRP A 1 87 ? -17.390 -4.582 5.434 1.00 79.06 87 TRP A O 1
ATOM 673 N N . TYR A 1 88 ? -17.907 -3.231 7.158 1.00 77.62 88 TYR A N 1
ATOM 674 C CA . TYR A 1 88 ? -17.128 -2.072 6.712 1.00 77.62 88 TYR A CA 1
ATOM 675 C C . TYR A 1 88 ? -15.606 -2.244 6.870 1.00 77.62 88 TYR A C 1
ATOM 677 O O . TYR A 1 88 ? -14.853 -1.476 6.281 1.00 77.62 88 TYR A O 1
ATOM 685 N N . GLN A 1 89 ? -15.141 -3.250 7.618 1.00 79.81 89 GLN A N 1
ATOM 686 C CA . GLN A 1 89 ? -13.727 -3.651 7.697 1.00 79.81 89 GLN A CA 1
ATOM 687 C C . GLN A 1 89 ? -13.432 -4.830 6.762 1.00 79.81 89 GLN A C 1
ATOM 689 O O . GLN A 1 89 ? -12.408 -4.851 6.082 1.00 79.81 89 GLN A O 1
ATOM 694 N N . ILE A 1 90 ? -14.371 -5.774 6.653 1.00 84.31 90 ILE A N 1
ATOM 695 C CA . ILE A 1 90 ? -14.240 -6.946 5.776 1.00 84.31 90 ILE A CA 1
ATOM 696 C C . ILE A 1 90 ? -14.146 -6.525 4.305 1.00 84.31 90 ILE A C 1
ATOM 698 O O . ILE A 1 90 ? -13.266 -6.992 3.589 1.00 84.31 90 ILE A O 1
ATOM 702 N N . THR A 1 91 ? -15.017 -5.619 3.853 1.00 85.06 91 THR A N 1
ATOM 703 C CA . THR A 1 91 ? -15.088 -5.216 2.437 1.00 85.06 91 THR A CA 1
ATOM 704 C C . THR A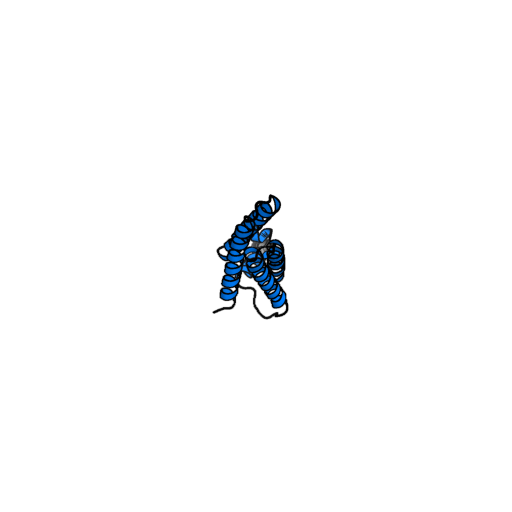 1 91 ? -13.774 -4.612 1.916 1.00 85.06 91 THR A C 1
ATOM 706 O O . THR A 1 91 ? -13.231 -5.142 0.944 1.00 85.06 91 THR A O 1
ATOM 709 N N . PRO A 1 92 ? -13.207 -3.549 2.529 1.00 84.56 92 PRO A N 1
ATOM 710 C CA . PRO A 1 92 ? -11.935 -2.996 2.069 1.00 84.56 92 PRO A CA 1
ATOM 711 C C . PRO A 1 92 ? -10.768 -3.974 2.264 1.00 84.56 92 PRO A C 1
ATOM 713 O O . PRO A 1 92 ? -9.905 -4.050 1.392 1.00 84.56 92 PRO A O 1
ATOM 716 N N . GLY A 1 93 ? -10.753 -4.762 3.346 1.00 85.12 93 GLY A N 1
ATOM 717 C CA . GLY A 1 93 ? -9.691 -5.739 3.600 1.00 85.12 93 GLY A CA 1
ATOM 718 C C . GLY A 1 93 ? -9.635 -6.854 2.551 1.00 85.12 93 GLY A C 1
ATOM 719 O O . GLY A 1 93 ? -8.565 -7.151 2.018 1.00 85.12 93 GLY A O 1
ATOM 720 N N . VAL A 1 94 ? -10.790 -7.413 2.173 1.00 88.12 94 VAL A N 1
ATOM 721 C CA . VAL A 1 94 ? -10.886 -8.449 1.131 1.00 88.12 94 VAL A CA 1
ATOM 722 C C . VAL A 1 94 ? -10.514 -7.895 -0.244 1.00 88.12 94 VAL A C 1
ATOM 724 O O . VAL A 1 94 ? -9.771 -8.550 -0.969 1.00 88.12 94 VAL A O 1
ATOM 727 N N . LEU A 1 95 ? -10.963 -6.688 -0.606 1.00 88.38 95 LEU A N 1
ATOM 728 C CA . LEU A 1 95 ? -10.600 -6.073 -1.889 1.00 88.38 95 LEU A CA 1
ATOM 729 C C . LEU A 1 95 ? -9.085 -5.867 -2.013 1.00 88.38 95 LEU A C 1
ATOM 731 O O . LEU A 1 95 ? -8.493 -6.252 -3.020 1.00 88.38 95 LEU A O 1
ATOM 735 N N . VAL A 1 96 ? -8.450 -5.316 -0.975 1.00 87.75 96 VAL A N 1
ATOM 736 C CA . VAL A 1 96 ? -6.995 -5.098 -0.952 1.00 87.75 96 VAL A CA 1
ATOM 737 C C . VAL A 1 96 ? -6.238 -6.434 -0.974 1.00 87.75 96 VAL A C 1
ATOM 739 O O . VAL A 1 96 ? -5.253 -6.563 -1.702 1.00 87.75 96 VAL A O 1
ATOM 742 N N . ALA A 1 97 ? -6.728 -7.457 -0.266 1.00 87.75 97 ALA A N 1
ATOM 743 C CA . ALA A 1 97 ? -6.137 -8.795 -0.293 1.00 87.75 97 ALA A CA 1
ATOM 744 C C . ALA A 1 97 ? -6.231 -9.453 -1.682 1.00 87.75 97 ALA A C 1
ATOM 746 O O . ALA A 1 97 ? -5.244 -10.005 -2.165 1.00 87.75 97 ALA A O 1
ATOM 747 N N . VAL A 1 98 ? -7.383 -9.354 -2.356 1.00 89.94 98 VAL A N 1
ATOM 748 C CA . VAL A 1 98 ? -7.577 -9.883 -3.718 1.00 89.94 98 VAL A CA 1
ATOM 749 C C . VAL A 1 98 ? -6.671 -9.168 -4.719 1.00 89.94 98 VAL A C 1
ATOM 751 O O . VAL A 1 98 ? -6.056 -9.827 -5.558 1.00 89.94 98 VAL A O 1
ATOM 754 N N . ILE A 1 99 ? -6.523 -7.845 -4.605 1.00 87.06 99 ILE A N 1
ATOM 755 C CA . ILE A 1 99 ? -5.565 -7.082 -5.415 1.00 87.06 99 ILE A CA 1
ATOM 756 C C . ILE A 1 99 ? -4.138 -7.590 -5.158 1.00 87.06 99 ILE A C 1
ATOM 758 O O . ILE A 1 99 ? -3.400 -7.825 -6.111 1.00 87.06 99 ILE A O 1
ATOM 762 N N . GLY A 1 100 ? -3.763 -7.848 -3.902 1.00 83.38 100 GLY A N 1
ATOM 763 C CA . GLY A 1 100 ? -2.468 -8.442 -3.553 1.00 83.38 100 GLY A CA 1
ATOM 764 C C . GLY A 1 100 ? -2.215 -9.794 -4.229 1.00 83.38 100 GLY A C 1
ATOM 765 O O . GLY A 1 100 ? -1.153 -9.995 -4.817 1.00 83.38 100 GLY A O 1
ATOM 766 N N . ILE A 1 101 ? -3.211 -10.686 -4.230 1.00 85.69 101 ILE A N 1
ATOM 767 C CA . ILE A 1 101 ? -3.139 -11.980 -4.933 1.00 85.69 101 ILE A CA 1
ATOM 768 C C . ILE A 1 101 ? -2.987 -11.774 -6.443 1.00 85.69 101 ILE A C 1
ATOM 770 O O . ILE A 1 101 ? -2.179 -12.454 -7.068 1.00 85.69 101 ILE A O 1
ATOM 774 N N . ALA A 1 102 ? -3.717 -10.824 -7.033 1.00 84.12 102 ALA A N 1
ATOM 775 C CA . ALA A 1 102 ? -3.593 -10.507 -8.453 1.00 84.12 102 ALA A CA 1
ATOM 776 C C . ALA A 1 102 ? -2.185 -9.994 -8.804 1.00 84.12 102 ALA A C 1
ATOM 778 O O . ALA A 1 102 ? -1.623 -10.410 -9.814 1.00 84.12 102 ALA A O 1
ATOM 779 N N . TYR A 1 103 ? -1.581 -9.162 -7.948 1.00 78.38 103 TYR A N 1
ATOM 780 C CA . TYR A 1 103 ? -0.197 -8.699 -8.104 1.00 78.38 103 TYR A CA 1
ATOM 781 C C . TYR A 1 103 ? 0.833 -9.831 -8.002 1.00 78.38 103 TYR A C 1
ATOM 783 O O . TYR A 1 103 ? 1.807 -9.819 -8.751 1.00 78.38 103 TYR A O 1
ATOM 791 N N . ILE A 1 104 ? 0.610 -10.820 -7.129 1.00 78.19 104 ILE A N 1
ATOM 792 C CA . ILE A 1 104 ? 1.442 -12.035 -7.058 1.00 78.19 104 ILE A CA 1
ATOM 793 C C . ILE A 1 104 ? 1.229 -12.898 -8.311 1.00 78.19 104 ILE A C 1
ATOM 795 O O . ILE A 1 104 ? 2.184 -13.379 -8.901 1.00 78.19 104 ILE A O 1
ATOM 799 N N . GLY A 1 105 ? -0.012 -13.060 -8.774 1.00 72.69 105 GLY A N 1
ATOM 800 C CA . GLY A 1 105 ? -0.327 -13.820 -9.988 1.00 72.69 105 GLY A CA 1
ATOM 801 C C . GLY A 1 105 ? 0.290 -13.224 -11.258 1.00 72.69 105 GLY A C 1
ATOM 802 O O . GLY A 1 105 ? 0.702 -13.966 -12.149 1.00 72.69 105 GLY A O 1
ATOM 803 N N . LEU A 1 106 ? 0.413 -11.895 -11.320 1.00 69.12 106 LEU A N 1
ATOM 804 C CA . LEU A 1 106 ? 1.089 -11.186 -12.409 1.00 69.12 106 LEU A CA 1
ATOM 805 C C . LEU A 1 106 ? 2.597 -11.491 -12.492 1.00 69.12 106 LEU A C 1
ATOM 807 O O . LEU A 1 106 ? 3.178 -11.278 -13.551 1.00 69.12 106 LEU A O 1
ATOM 811 N N . GLU A 1 107 ? 3.219 -12.053 -11.447 1.00 68.38 107 GLU A N 1
ATOM 812 C CA . GLU A 1 107 ? 4.600 -12.566 -11.499 1.00 68.38 107 GLU A CA 1
ATOM 813 C C . GLU A 1 107 ? 4.768 -13.669 -12.555 1.00 68.38 107 GLU A C 1
ATOM 815 O O . GLU A 1 107 ? 5.792 -13.739 -13.233 1.00 68.38 107 GLU A O 1
ATOM 820 N N . PHE A 1 108 ? 3.745 -14.506 -12.745 1.00 64.31 108 PHE A N 1
ATOM 821 C CA . PHE A 1 108 ? 3.791 -15.630 -13.683 1.00 64.31 108 PHE A CA 1
ATOM 822 C C . PHE A 1 108 ? 3.577 -15.215 -15.146 1.00 64.31 108 PHE A C 1
ATOM 824 O O . PHE A 1 108 ? 3.636 -16.065 -16.035 1.00 64.31 108 PHE A O 1
ATOM 831 N N . VAL A 1 109 ? 3.350 -13.923 -15.416 1.00 61.84 109 VAL A N 1
ATOM 832 C CA . VAL A 1 109 ? 3.252 -13.359 -16.767 1.00 61.84 109 VAL A CA 1
ATOM 833 C C . VAL A 1 109 ? 4.528 -12.551 -17.056 1.00 61.84 109 VAL A C 1
ATOM 835 O O . VAL A 1 109 ? 4.577 -11.355 -16.773 1.00 61.84 109 VAL A O 1
ATOM 838 N N . PRO A 1 110 ? 5.570 -13.156 -17.659 1.00 53.28 110 PRO A N 1
ATOM 839 C CA . PRO A 1 110 ? 6.878 -12.523 -17.885 1.00 53.28 110 PRO A CA 1
ATOM 840 C C . PRO A 1 110 ? 6.898 -11.430 -18.982 1.00 53.28 110 PRO A C 1
ATOM 842 O O . PRO A 1 110 ? 7.951 -11.158 -19.550 1.00 53.28 110 PRO A O 1
ATOM 845 N N . SER A 1 111 ? 5.759 -10.809 -19.321 1.00 45.44 111 SER A N 1
ATOM 846 C CA . SER A 1 111 ? 5.593 -9.966 -20.524 1.00 45.44 111 SER A CA 1
ATOM 847 C C . SER A 1 111 ? 4.999 -8.571 -20.269 1.00 45.44 111 SER A C 1
ATOM 849 O O . SER A 1 111 ? 4.415 -7.973 -21.173 1.00 45.44 111 SER A O 1
ATOM 851 N N . ILE A 1 112 ? 5.145 -8.026 -19.062 1.00 47.91 112 ILE A N 1
ATOM 852 C CA . ILE A 1 112 ? 4.892 -6.605 -18.805 1.00 47.91 112 ILE A CA 1
ATOM 853 C C . ILE A 1 112 ? 6.220 -5.997 -18.365 1.00 47.91 112 ILE A C 1
ATOM 855 O O . ILE A 1 112 ? 6.701 -6.281 -17.268 1.00 47.91 112 ILE A O 1
ATOM 859 N N . GLU A 1 113 ? 6.834 -5.187 -19.230 1.00 51.38 113 GLU A N 1
ATOM 860 C CA . GLU A 1 113 ? 7.966 -4.359 -18.821 1.00 51.38 113 GLU A CA 1
ATOM 861 C C . GLU A 1 113 ? 7.559 -3.562 -17.571 1.00 51.38 113 GLU A C 1
ATOM 863 O O . GLU A 1 113 ? 6.491 -2.938 -17.576 1.00 51.38 113 GLU A O 1
ATOM 868 N N . PRO A 1 114 ? 8.363 -3.582 -16.492 1.00 49.59 114 PRO A N 1
ATOM 869 C CA . PRO A 1 114 ? 8.096 -2.767 -15.320 1.00 49.59 114 PRO A CA 1
ATOM 870 C C . PRO A 1 114 ? 7.912 -1.309 -15.773 1.00 49.59 114 PRO A C 1
ATOM 872 O O . PRO A 1 114 ? 8.825 -0.764 -16.404 1.00 49.59 114 PRO A O 1
ATOM 875 N N . PRO A 1 115 ? 6.754 -0.670 -15.513 1.00 49.97 115 PRO A N 1
ATOM 876 C CA . PRO A 1 115 ? 6.528 0.712 -15.918 1.00 49.97 115 PRO A CA 1
ATOM 877 C C . PRO A 1 115 ? 7.631 1.612 -15.345 1.00 49.97 115 PRO A C 1
ATOM 879 O O . PRO A 1 115 ? 8.168 1.328 -14.273 1.00 49.97 115 PRO A O 1
ATOM 882 N N . ALA A 1 116 ? 7.975 2.687 -16.064 1.00 49.25 116 ALA A N 1
ATOM 883 C CA . ALA A 1 116 ? 9.171 3.524 -15.866 1.00 49.25 116 ALA A CA 1
ATOM 884 C C . ALA A 1 116 ? 9.486 3.908 -14.400 1.00 49.25 116 ALA A C 1
ATOM 886 O O . ALA A 1 116 ? 10.654 4.015 -14.030 1.00 49.25 116 ALA A O 1
ATOM 887 N N . ASN A 1 117 ? 8.468 3.996 -13.536 1.00 51.62 117 ASN A N 1
ATOM 888 C CA . ASN A 1 117 ? 8.614 4.241 -12.099 1.00 51.62 117 ASN A CA 1
ATOM 889 C C . ASN A 1 117 ? 9.350 3.134 -11.303 1.00 51.62 117 ASN A C 1
ATOM 891 O O . ASN A 1 117 ? 9.833 3.404 -10.204 1.00 51.62 117 ASN A O 1
ATOM 895 N N . MET A 1 118 ? 9.452 1.901 -11.811 1.00 52.41 118 MET A N 1
ATOM 896 C CA . MET A 1 118 ? 10.239 0.806 -11.208 1.00 52.41 118 MET A CA 1
ATOM 897 C C . MET A 1 118 ? 11.639 0.668 -11.828 1.00 52.41 118 MET A C 1
ATOM 899 O O . MET A 1 118 ? 12.530 0.104 -11.194 1.00 52.41 118 MET A O 1
ATOM 903 N N . ARG A 1 119 ? 11.854 1.215 -13.033 1.00 53.12 119 ARG A N 1
ATOM 904 C CA . ARG A 1 119 ? 13.149 1.178 -13.730 1.00 53.12 119 ARG A CA 1
ATOM 905 C C . ARG A 1 119 ? 14.082 2.280 -13.228 1.00 53.12 119 ARG A C 1
ATOM 907 O O . ARG A 1 119 ? 15.203 1.993 -12.822 1.00 53.12 119 ARG A O 1
ATOM 914 N N . ASP A 1 120 ? 13.575 3.504 -13.081 1.00 48.41 120 ASP A N 1
ATOM 915 C CA . ASP A 1 120 ? 14.394 4.645 -12.648 1.00 48.41 120 ASP A CA 1
ATOM 916 C C . ASP A 1 120 ? 14.807 4.578 -11.164 1.00 48.41 120 ASP A C 1
ATOM 918 O O . ASP A 1 120 ? 15.843 5.120 -10.781 1.00 48.41 120 ASP A O 1
ATOM 922 N N . ALA A 1 121 ? 14.041 3.889 -10.308 1.00 49.31 121 ALA A N 1
ATOM 923 C CA . ALA A 1 121 ? 14.369 3.709 -8.889 1.00 49.31 121 ALA A CA 1
ATOM 924 C C . ALA A 1 121 ? 15.454 2.637 -8.660 1.00 49.31 121 ALA A C 1
ATOM 926 O O . ALA A 1 121 ? 16.357 2.840 -7.842 1.00 49.31 121 ALA A O 1
ATOM 927 N N . ALA A 1 122 ? 15.390 1.524 -9.402 1.00 44.16 122 ALA A N 1
ATOM 928 C CA . ALA A 1 122 ? 16.399 0.464 -9.383 1.00 44.16 122 ALA A CA 1
ATOM 929 C C . ALA A 1 122 ? 17.714 0.939 -10.028 1.00 44.16 122 ALA A C 1
ATOM 931 O O . ALA A 1 122 ? 18.786 0.771 -9.441 1.00 44.16 122 ALA A O 1
ATOM 932 N N . ASP A 1 123 ? 17.622 1.659 -11.151 1.00 47.75 123 ASP A N 1
ATOM 933 C CA . ASP A 1 123 ? 18.762 2.290 -11.824 1.00 47.75 123 ASP A CA 1
ATOM 934 C C . ASP A 1 123 ? 19.284 3.536 -11.092 1.00 47.75 123 ASP A C 1
ATOM 936 O O . ASP A 1 123 ? 20.327 4.066 -11.456 1.00 47.75 123 ASP A O 1
ATOM 940 N N . ALA A 1 124 ? 18.625 4.030 -10.042 1.00 52.06 124 ALA A N 1
ATOM 941 C CA . ALA A 1 124 ? 19.150 5.099 -9.186 1.00 52.06 124 ALA A CA 1
ATOM 942 C C . ALA A 1 124 ? 19.901 4.565 -7.950 1.00 52.06 124 ALA A C 1
ATOM 944 O O . ALA A 1 124 ? 20.558 5.343 -7.235 1.00 52.06 124 ALA A O 1
ATOM 945 N N . GLY A 1 125 ? 19.815 3.263 -7.675 1.00 49.66 125 GLY A N 1
ATOM 946 C CA . GLY A 1 125 ? 20.341 2.617 -6.477 1.00 49.66 125 GLY A CA 1
ATOM 947 C C . GLY A 1 125 ? 21.835 2.316 -6.558 1.00 49.66 125 GLY A C 1
ATOM 948 O O . GLY A 1 125 ? 22.211 1.181 -6.795 1.00 49.66 125 GLY A O 1
ATOM 949 N N . TRP A 1 126 ? 22.688 3.318 -6.307 1.00 52.25 126 TRP A N 1
ATOM 950 C CA . TRP A 1 126 ? 24.129 3.210 -5.982 1.00 52.25 126 TRP A CA 1
ATOM 951 C C . TRP A 1 126 ? 25.071 2.593 -7.047 1.00 52.25 126 TRP A C 1
ATOM 953 O O . TRP A 1 126 ? 26.129 3.168 -7.296 1.00 52.25 126 TRP A O 1
ATOM 963 N N . GLY A 1 127 ? 24.707 1.497 -7.718 1.00 57.28 127 GLY A N 1
ATOM 964 C CA . GLY A 1 127 ? 25.535 0.770 -8.686 1.00 57.28 127 GLY A CA 1
ATOM 965 C C . GLY A 1 127 ? 25.777 1.531 -9.989 1.00 57.28 127 GLY A C 1
ATOM 966 O O . GLY A 1 127 ? 26.916 1.714 -10.397 1.00 57.28 127 GLY A O 1
ATOM 967 N N . THR A 1 128 ? 24.738 2.075 -10.608 1.00 58.69 128 THR A N 1
ATOM 968 C CA . THR A 1 128 ? 24.822 2.927 -11.814 1.00 58.69 128 THR A CA 1
ATOM 969 C C . THR A 1 128 ? 25.561 4.240 -11.573 1.00 58.69 128 THR A C 1
ATOM 971 O O . THR A 1 128 ? 26.362 4.637 -12.414 1.00 58.69 128 THR A O 1
ATOM 974 N N . ARG A 1 129 ? 25.366 4.896 -10.417 1.00 56.19 129 ARG A N 1
ATOM 975 C CA . ARG A 1 129 ? 26.115 6.112 -10.044 1.00 56.19 129 ARG A CA 1
ATOM 976 C C . ARG A 1 129 ? 27.586 5.803 -9.791 1.00 56.19 129 ARG A C 1
ATOM 978 O O . ARG A 1 129 ? 28.439 6.500 -10.328 1.00 56.19 129 ARG A O 1
ATOM 985 N N . ALA A 1 130 ? 27.894 4.738 -9.048 1.00 62.69 130 ALA A N 1
ATOM 986 C CA . ALA A 1 130 ? 29.272 4.313 -8.807 1.00 62.69 130 ALA A CA 1
ATOM 987 C C . ALA A 1 130 ? 29.982 3.897 -10.106 1.00 62.69 130 ALA A C 1
ATOM 989 O O . ALA A 1 130 ? 31.145 4.246 -10.304 1.00 62.69 130 ALA A O 1
ATOM 990 N N . LEU A 1 131 ? 29.284 3.219 -11.024 1.00 65.25 131 LEU A N 1
ATOM 991 C CA . LEU A 1 131 ? 29.817 2.841 -12.334 1.00 65.25 131 LEU A CA 1
ATOM 992 C C . LEU A 1 131 ? 29.957 4.040 -13.277 1.00 65.25 131 LEU A C 1
ATOM 994 O O . LEU A 1 131 ? 30.979 4.132 -13.947 1.00 65.25 131 LEU A O 1
ATOM 998 N N . GLN A 1 132 ? 29.017 4.993 -13.285 1.00 69.12 132 GLN A N 1
ATOM 999 C CA . GLN A 1 132 ? 29.166 6.258 -14.022 1.00 69.12 132 GLN A CA 1
ATOM 1000 C C . GLN A 1 132 ? 30.340 7.083 -13.496 1.00 69.12 132 GLN A C 1
ATOM 1002 O O . GLN A 1 132 ? 31.061 7.721 -14.262 1.00 69.12 132 GLN A O 1
ATOM 1007 N N . GLN A 1 133 ? 30.533 7.100 -12.181 1.00 73.69 133 GLN A N 1
ATOM 1008 C CA . GLN A 1 133 ? 31.617 7.843 -11.554 1.00 73.69 133 GLN A CA 1
ATOM 1009 C C . GLN A 1 133 ? 32.956 7.157 -11.833 1.00 73.69 133 GLN A C 1
ATOM 1011 O O . GLN A 1 133 ? 33.913 7.829 -12.214 1.00 73.69 133 GLN A O 1
ATOM 1016 N N . ARG A 1 134 ? 32.997 5.819 -11.779 1.00 76.25 134 ARG A N 1
ATOM 1017 C CA . ARG A 1 134 ? 34.163 5.017 -12.167 1.00 76.25 134 ARG A CA 1
ATOM 1018 C C . ARG A 1 134 ? 34.462 5.110 -13.663 1.00 76.25 134 ARG A C 1
ATOM 1020 O O . ARG A 1 134 ? 35.625 5.220 -14.020 1.00 76.25 134 ARG A O 1
ATOM 1027 N N . SER A 1 135 ? 33.463 5.144 -14.545 1.00 74.81 135 SER A N 1
ATOM 1028 C CA . SER A 1 135 ? 33.675 5.305 -15.989 1.00 74.81 135 SER A CA 1
ATOM 1029 C C . SER A 1 135 ? 34.163 6.709 -16.338 1.00 74.81 135 SER A C 1
ATOM 1031 O O . SER A 1 135 ? 35.009 6.855 -17.216 1.00 74.81 135 SER A O 1
ATOM 1033 N N . LYS A 1 136 ? 33.676 7.747 -15.640 1.00 82.75 136 LYS A N 1
ATOM 1034 C CA . LYS A 1 136 ? 34.204 9.115 -15.767 1.00 82.75 136 LYS A CA 1
ATOM 1035 C C . LYS A 1 136 ? 35.655 9.193 -15.290 1.00 82.75 136 LYS A C 1
ATOM 1037 O O . LYS A 1 136 ? 36.482 9.749 -16.000 1.00 82.75 136 LYS A O 1
ATOM 1042 N N . GLN A 1 137 ? 35.970 8.581 -14.148 1.00 80.75 137 GLN A N 1
ATOM 1043 C CA . GLN A 1 137 ? 37.339 8.487 -13.626 1.00 80.75 137 GLN A CA 1
ATOM 1044 C C . GLN A 1 137 ? 38.270 7.737 -14.590 1.00 80.75 137 GLN A C 1
ATOM 1046 O O . GLN A 1 137 ? 39.359 8.214 -14.882 1.00 80.75 137 GLN A O 1
ATOM 1051 N N . LEU A 1 138 ? 37.826 6.604 -15.143 1.00 81.62 138 LEU A N 1
ATOM 1052 C CA . LEU A 1 138 ? 38.604 5.820 -16.107 1.00 81.62 138 LEU A CA 1
ATOM 1053 C C . LEU A 1 138 ? 38.806 6.555 -17.437 1.00 81.62 138 LEU A C 1
ATOM 1055 O O . LEU A 1 138 ? 39.882 6.459 -18.016 1.00 81.62 138 LEU A O 1
ATOM 1059 N N . ARG A 1 139 ? 37.806 7.304 -17.920 1.00 81.81 139 ARG A N 1
ATOM 1060 C CA . ARG A 1 139 ? 37.950 8.133 -19.128 1.00 81.81 139 ARG A CA 1
ATOM 1061 C C . ARG A 1 139 ? 38.956 9.262 -18.931 1.00 81.81 139 ARG A C 1
ATOM 1063 O O . ARG A 1 139 ? 39.795 9.448 -19.799 1.00 81.81 139 ARG A O 1
ATOM 1070 N N . LEU A 1 140 ? 38.911 9.953 -17.792 1.00 85.31 140 LEU A N 1
ATOM 1071 C CA . LEU A 1 140 ? 39.890 10.992 -17.453 1.00 85.31 140 LEU A CA 1
ATOM 1072 C C . LEU A 1 140 ? 41.300 10.403 -17.317 1.00 85.31 140 LEU A C 1
ATOM 1074 O O . LEU A 1 140 ? 42.229 10.905 -17.935 1.00 85.31 140 LEU A O 1
ATOM 1078 N N . ALA A 1 141 ? 41.442 9.278 -16.610 1.00 82.31 141 ALA A N 1
ATOM 1079 C CA . ALA A 1 141 ? 42.723 8.584 -16.484 1.00 82.31 141 ALA A CA 1
ATOM 1080 C C . ALA A 1 141 ? 43.266 8.092 -17.841 1.00 82.31 141 ALA A C 1
ATOM 1082 O O . ALA A 1 141 ? 44.468 8.154 -18.082 1.00 82.31 141 ALA A O 1
ATOM 1083 N N . SER A 1 142 ? 42.393 7.632 -18.745 1.00 78.69 142 SER A N 1
ATOM 1084 C CA . SER A 1 142 ? 42.769 7.262 -20.116 1.00 78.69 142 SER A CA 1
ATOM 1085 C C . SER A 1 142 ? 43.182 8.472 -20.955 1.00 78.69 142 SER A C 1
ATOM 1087 O O . SER A 1 142 ? 44.071 8.344 -21.794 1.00 78.69 142 SER A O 1
ATOM 1089 N N . GLU A 1 143 ? 42.538 9.624 -20.772 1.00 84.56 143 GLU A N 1
ATOM 1090 C CA . GLU A 1 143 ? 42.871 10.854 -21.493 1.00 84.56 143 GLU A CA 1
ATOM 1091 C C . GLU A 1 143 ? 44.216 11.424 -21.021 1.00 84.56 143 GLU A C 1
ATOM 1093 O O . GLU A 1 143 ? 45.050 11.802 -21.844 1.00 84.56 143 GLU A O 1
ATOM 1098 N N . ASP A 1 144 ? 44.469 11.402 -19.711 1.00 80.38 144 ASP A N 1
ATOM 1099 C CA . ASP A 1 144 ? 45.750 11.809 -19.129 1.00 80.38 144 ASP A CA 1
ATOM 1100 C C . ASP A 1 144 ? 46.883 10.852 -19.522 1.00 80.38 144 ASP A C 1
ATOM 1102 O O . ASP A 1 144 ? 47.978 11.300 -19.870 1.00 80.38 144 ASP A O 1
ATOM 1106 N N . ALA A 1 145 ? 46.617 9.541 -19.570 1.00 79.31 145 ALA A N 1
ATOM 1107 C CA . ALA A 1 145 ? 47.571 8.566 -20.098 1.00 79.31 145 ALA A CA 1
ATOM 1108 C C . ALA A 1 145 ? 47.882 8.820 -21.584 1.00 79.31 145 ALA A C 1
ATOM 1110 O O . ALA A 1 145 ? 49.044 8.765 -21.983 1.00 79.31 145 ALA A O 1
ATOM 1111 N N . GLY A 1 146 ? 46.873 9.160 -22.396 1.00 77.00 146 GLY A N 1
ATOM 1112 C CA . GLY A 1 146 ? 47.055 9.520 -23.805 1.00 77.00 146 GLY A CA 1
ATOM 1113 C C . GLY A 1 146 ? 47.917 10.772 -23.998 1.00 77.00 146 GLY A C 1
ATOM 1114 O O . GLY A 1 146 ? 48.819 10.768 -24.836 1.00 77.00 146 GLY A O 1
ATOM 1115 N N . LYS A 1 147 ? 47.708 11.814 -23.182 1.00 78.00 147 LYS A N 1
ATOM 1116 C CA . LYS A 1 147 ? 48.549 13.026 -23.181 1.00 78.00 147 LYS A CA 1
ATOM 1117 C C . LYS A 1 147 ? 49.988 12.721 -22.762 1.00 78.00 147 LYS A C 1
ATOM 1119 O O . LYS A 1 147 ? 50.914 13.243 -23.375 1.00 78.00 147 LYS A O 1
ATOM 1124 N N . GLY A 1 148 ? 50.182 11.853 -21.768 1.00 71.38 148 GLY A N 1
ATOM 1125 C CA . GLY A 1 148 ? 51.510 11.404 -21.345 1.00 71.38 148 GLY A CA 1
ATOM 1126 C C . GLY A 1 148 ? 52.257 10.645 -22.445 1.00 71.38 148 GLY A C 1
ATOM 1127 O O . GLY A 1 148 ? 53.429 10.914 -22.690 1.00 71.38 148 GLY A O 1
ATOM 1128 N N . VAL A 1 149 ? 51.569 9.750 -23.158 1.00 76.94 149 VAL A N 1
ATOM 1129 C CA . VAL A 1 149 ? 52.140 9.023 -24.301 1.00 76.94 149 VAL A CA 1
ATOM 1130 C C . VAL A 1 149 ? 52.504 9.988 -25.432 1.00 76.94 149 VAL A C 1
ATOM 1132 O O . VAL A 1 149 ? 53.628 9.934 -25.926 1.00 76.94 149 VAL A O 1
ATOM 1135 N N . GLN A 1 150 ? 51.609 10.912 -25.792 1.00 72.56 150 GLN A N 1
ATOM 1136 C CA . GLN A 1 150 ? 51.876 11.918 -26.824 1.00 72.56 150 GLN A CA 1
ATOM 1137 C C . GLN A 1 150 ? 53.076 12.807 -26.466 1.00 72.56 150 GLN A C 1
ATOM 1139 O O . GLN A 1 150 ? 53.933 13.042 -27.310 1.00 72.56 150 GLN A O 1
ATOM 1144 N N . TYR A 1 151 ? 53.191 13.225 -25.203 1.00 71.06 151 TYR A N 1
ATOM 1145 C CA . TYR A 1 151 ? 54.324 14.016 -24.722 1.00 71.06 151 TYR A CA 1
ATOM 1146 C C . TYR A 1 151 ? 55.656 13.262 -24.851 1.00 71.06 151 TYR A C 1
ATOM 1148 O O . TYR A 1 151 ? 56.660 13.843 -25.254 1.00 71.06 151 TYR A O 1
ATOM 1156 N N . VAL A 1 152 ? 55.679 11.957 -24.560 1.00 71.19 152 VAL A N 1
ATOM 1157 C CA . VAL A 1 152 ? 56.880 11.127 -24.751 1.00 71.19 152 VAL A CA 1
ATOM 1158 C C . VAL A 1 152 ? 57.2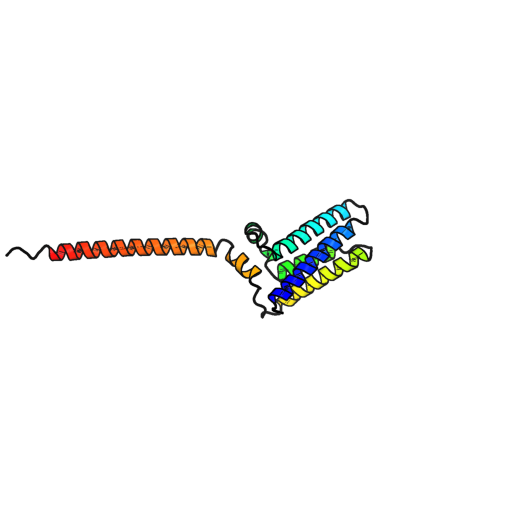27 10.991 -26.237 1.00 71.19 152 VAL A C 1
ATOM 1160 O O . VAL A 1 152 ? 58.397 11.134 -26.584 1.00 71.19 152 VAL A O 1
ATOM 1163 N N . TYR A 1 153 ? 56.244 10.775 -27.119 1.00 71.62 153 TYR A N 1
ATOM 1164 C CA . TYR A 1 153 ? 56.483 10.744 -28.569 1.00 71.62 153 TYR A CA 1
ATOM 1165 C C . TYR A 1 153 ? 57.016 12.081 -29.096 1.00 71.62 153 TYR A C 1
ATOM 1167 O O . TYR A 1 153 ? 57.989 12.076 -29.844 1.00 71.62 153 TYR A O 1
ATOM 1175 N N . ASP A 1 154 ? 56.446 13.210 -28.674 1.00 71.69 154 ASP A N 1
ATOM 1176 C CA . ASP A 1 154 ? 56.892 14.543 -29.098 1.00 71.69 154 ASP A CA 1
ATOM 1177 C C . ASP A 1 154 ? 58.305 14.866 -28.583 1.00 71.69 154 ASP A C 1
ATOM 1179 O O . ASP A 1 154 ? 59.109 15.444 -29.314 1.00 71.69 154 ASP A O 1
ATOM 1183 N N . VAL A 1 155 ? 58.656 14.452 -27.359 1.00 72.06 155 VAL A N 1
ATOM 1184 C CA . VAL A 1 155 ? 60.015 14.622 -26.811 1.00 72.06 155 VAL A CA 1
ATOM 1185 C C . VAL A 1 155 ? 61.027 13.726 -27.532 1.00 72.06 155 VAL A C 1
ATOM 1187 O O . VAL A 1 155 ? 62.108 14.197 -27.877 1.00 72.06 155 VAL A O 1
ATOM 1190 N N . VAL A 1 156 ? 60.692 12.460 -27.801 1.00 67.56 156 VAL A N 1
ATOM 1191 C CA . VAL A 1 156 ? 61.590 11.514 -28.491 1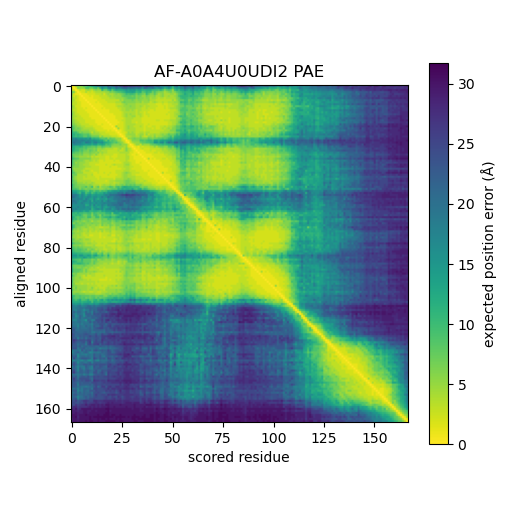.00 67.56 156 VAL A CA 1
ATOM 1192 C C . VAL A 1 156 ? 61.775 11.897 -29.965 1.00 67.56 156 VAL A C 1
ATOM 1194 O O . VAL A 1 156 ? 62.908 11.982 -30.432 1.00 67.56 156 VAL A O 1
ATOM 1197 N N . MET A 1 157 ? 60.694 12.214 -30.684 1.00 66.50 157 MET A N 1
ATOM 1198 C CA . MET A 1 157 ? 60.755 12.662 -32.086 1.00 66.50 157 MET A CA 1
ATOM 1199 C C . MET A 1 157 ? 61.350 14.073 -32.217 1.00 66.50 157 MET A C 1
ATOM 1201 O O . MET A 1 157 ? 62.022 14.381 -33.201 1.00 66.50 157 MET A O 1
ATOM 1205 N N . GLY A 1 158 ? 61.145 14.935 -31.217 1.00 60.16 158 GLY A N 1
ATOM 1206 C CA . GLY A 1 158 ? 61.772 16.255 -31.129 1.00 60.16 158 GLY A CA 1
ATOM 1207 C C . GLY A 1 158 ? 63.274 16.194 -30.831 1.00 60.16 158 GLY A C 1
ATOM 1208 O O . GLY A 1 158 ? 64.025 17.030 -31.332 1.00 60.16 158 GLY A O 1
ATOM 1209 N N . MET A 1 159 ? 63.734 15.192 -30.073 1.00 57.59 159 MET A N 1
ATOM 1210 C CA . MET A 1 159 ? 65.162 14.910 -29.879 1.00 57.59 159 MET A CA 1
ATOM 1211 C C . MET A 1 159 ? 65.824 14.376 -31.157 1.00 57.59 159 MET A C 1
ATOM 1213 O O . MET A 1 159 ? 66.955 14.765 -31.449 1.00 57.59 159 MET A O 1
ATOM 1217 N N . ASP A 1 160 ? 65.118 13.565 -31.950 1.00 53.12 160 ASP A N 1
ATOM 1218 C CA . ASP A 1 160 ? 65.631 13.027 -33.221 1.00 53.12 160 ASP A CA 1
ATOM 1219 C C . ASP A 1 160 ? 65.772 14.127 -34.299 1.00 53.12 160 ASP A C 1
ATOM 1221 O O . ASP A 1 160 ? 66.737 14.168 -35.061 1.00 53.12 160 ASP A O 1
ATOM 1225 N N . MET A 1 161 ? 64.890 15.135 -34.286 1.00 54.75 161 MET A N 1
ATOM 1226 C CA . MET A 1 161 ? 65.013 16.318 -35.156 1.00 54.75 161 MET A CA 1
ATOM 1227 C C . MET A 1 161 ? 66.098 17.330 -34.721 1.00 54.75 161 MET A C 1
ATOM 1229 O O . MET A 1 161 ? 66.358 18.299 -35.440 1.00 54.75 161 MET A O 1
ATOM 1233 N N . GLY A 1 162 ? 66.762 17.120 -33.578 1.00 51.84 162 GLY A N 1
ATOM 1234 C CA . GLY A 1 162 ? 67.848 17.971 -33.070 1.00 51.84 162 GLY A CA 1
ATOM 1235 C C . GLY A 1 162 ? 69.263 17.550 -33.495 1.00 51.84 162 GLY A C 1
ATOM 1236 O O . GLY A 1 162 ? 70.194 18.348 -33.369 1.00 51.84 162 GLY A O 1
ATOM 1237 N N . ILE A 1 163 ? 69.449 16.339 -34.032 1.00 52.94 163 ILE A N 1
ATOM 1238 C CA . ILE A 1 163 ? 70.760 15.798 -34.442 1.00 52.94 163 ILE A CA 1
ATOM 1239 C C . ILE A 1 163 ? 70.843 15.760 -35.975 1.00 52.94 163 ILE A C 1
ATOM 1241 O O . ILE A 1 163 ? 70.951 14.715 -36.602 1.00 52.94 163 ILE A O 1
ATOM 1245 N N . GLY A 1 164 ? 70.753 16.926 -36.618 1.00 51.59 164 GLY A N 1
ATOM 1246 C CA . GLY A 1 164 ? 70.785 16.986 -38.087 1.00 51.59 164 GLY A CA 1
ATOM 1247 C C . GLY A 1 164 ? 71.140 18.333 -38.703 1.00 51.59 164 GLY A C 1
ATOM 1248 O O . GLY A 1 164 ? 71.015 18.500 -39.912 1.00 51.59 164 GLY A O 1
ATOM 1249 N N . ARG A 1 165 ? 71.579 19.316 -37.908 1.00 50.69 165 ARG A N 1
ATOM 1250 C CA . ARG A 1 165 ? 71.947 20.642 -38.429 1.00 50.69 165 ARG A CA 1
ATOM 1251 C C . ARG A 1 165 ? 73.280 21.138 -37.878 1.00 50.69 165 ARG A C 1
ATOM 1253 O O . ARG A 1 165 ? 73.357 22.184 -37.244 1.00 50.69 165 ARG A O 1
ATOM 1260 N N . LYS A 1 166 ? 74.339 20.372 -38.137 1.00 49.16 166 LYS A N 1
ATOM 1261 C CA . LYS A 1 166 ? 75.704 20.899 -38.267 1.00 49.16 166 LYS A CA 1
ATOM 1262 C C . LYS A 1 166 ? 76.426 20.171 -39.397 1.00 49.16 166 LYS A C 1
ATOM 1264 O O . LYS A 1 166 ? 77.060 19.147 -39.171 1.00 49.16 166 LYS A O 1
ATOM 1269 N N . ALA A 1 167 ? 76.303 20.736 -40.588 1.00 44.38 167 ALA A N 1
ATOM 1270 C CA . ALA A 1 167 ? 77.320 20.772 -41.629 1.00 44.38 167 ALA A CA 1
ATOM 1271 C C . ALA A 1 167 ? 77.041 22.028 -42.459 1.00 44.38 167 ALA A C 1
ATOM 1273 O O . ALA A 1 167 ? 75.851 22.227 -42.800 1.00 44.38 167 ALA A O 1
#

Mean predicted aligned error: 14.74 Å

Foldseek 3Di:
DDPLVVVLVLLLVLLVLLLQLLVVLPPPPDPLSPVLSVVSNVVSVVSNVLSVDPDLVCLAPPLLCLALLSQLVVLLVNLVSQDDDDPSSPVSSVVSNVVSVVSNVCVVVPPDDRPPSSVVSVCSHPPVVVVVVVVVVVVVVVVVVVVVVVVVVCVVVVVVVVPDPDD

pLDDT: mean 72.56, std 13.45, range [44.16, 89.94]

Solvent-accessible surface area (backbone atoms only — not comparable to full-atom values): 8843 Å² total; per-residue (Å²): 132,58,72,53,60,54,52,52,52,52,48,44,52,46,17,52,39,32,32,54,23,12,60,41,30,52,75,56,92,42,75,67,32,44,54,52,14,53,52,32,32,54,52,12,51,52,51,37,47,58,74,77,48,80,57,74,72,52,44,69,76,42,58,49,70,59,34,59,54,42,40,8,53,49,32,30,53,50,10,59,70,36,44,54,90,52,69,70,18,32,53,38,9,51,54,34,24,52,51,8,52,50,33,42,57,51,66,80,50,93,82,67,79,71,45,67,81,42,46,58,38,60,60,61,50,60,58,54,57,52,49,52,50,49,50,51,51,50,51,51,54,50,51,55,50,50,52,54,52,50,50,51,51,52,53,53,56,52,53,60,70,65,76,77,83,87,131

InterPro domains:
  IPR013714 Golgi apparatus membrane protein TVP15 [PF08507] (6-121)
  IPR013714 Golgi apparatus membrane protein TVP15 [PTHR28128] (6-121)

Organism: NCBI:txid706561

Secondary structure (DSSP, 8-state):
--HHHHHHHHHHHHHHHHHHHHHHTTSS--HHHHHHHHHHHHHHHHHHHHHH---TTHHHH-GGGGSHHHHHHHHHHHHHHH--SSHHHHHHHHHHHHHHHHHHHGGG-TTSPPPHHHHHHHTTSSHHHHHHHHHHHHHHHHHHHHHHHHHHHHHHHHHHTTSS---